Protein AF-A0A852CIU8-F1 (afdb_monomer_lite)

pLDDT: mean 92.31, std 8.39, range [55.5, 98.75]

Foldseek 3Di:
DDPVVVVVVVVVVVVVVVVVVVVVVVVVVVVVVVVVVVVVVVVQVVQCVVCVVVPGDCSVVVHDFQWDQDPVRDTDRDPD

Organism: NCBI:txid322582

Structure (mmCIF, N/CA/C/O backbone):
data_AF-A0A852CIU8-F1
#
_entry.id   AF-A0A852CIU8-F1
#
loop_
_atom_site.group_PDB
_atom_site.id
_atom_site.type_symbol
_atom_site.label_atom_id
_atom_site.label_alt_id
_atom_site.label_comp_id
_atom_site.label_asym_id
_atom_site.label_entity_id
_atom_site.label_seq_id
_atom_site.pdbx_PDB_ins_code
_atom_site.Cartn_x
_atom_site.Cartn_y
_atom_site.Cartn_z
_atom_site.occupancy
_atom_site.B_iso_or_equiv
_atom_site.auth_seq_id
_atom_site.auth_comp_id
_atom_site.auth_asym_id
_atom_site.auth_atom_id
_atom_site.pdbx_PDB_model_num
ATOM 1 N N . VAL A 1 1 ? 30.529 -0.822 -35.801 1.00 71.12 1 VAL A N 1
ATOM 2 C CA . VAL A 1 1 ? 29.709 -1.183 -34.627 1.00 71.12 1 VAL A CA 1
ATOM 3 C C . VAL A 1 1 ? 29.138 -2.565 -34.867 1.00 71.12 1 VAL A C 1
ATOM 5 O O . VAL A 1 1 ? 28.528 -2.770 -35.914 1.00 71.12 1 VAL A O 1
ATOM 8 N N . SER A 1 2 ? 29.420 -3.509 -33.974 1.00 95.31 2 SER A N 1
ATOM 9 C CA . SER A 1 2 ? 28.979 -4.903 -34.091 1.00 95.31 2 SER A CA 1
ATOM 10 C C . SER A 1 2 ? 27.473 -5.043 -33.838 1.00 95.31 2 SER A C 1
ATOM 12 O O . SER A 1 2 ? 26.855 -4.189 -33.201 1.00 95.31 2 SER A O 1
ATOM 14 N N . GLU A 1 3 ? 26.865 -6.130 -34.313 1.00 96.38 3 GLU A N 1
ATOM 15 C CA . GLU A 1 3 ? 25.449 -6.419 -34.035 1.00 96.38 3 GLU A CA 1
ATOM 16 C C . GLU A 1 3 ? 25.164 -6.535 -32.529 1.00 96.38 3 GLU A C 1
ATOM 18 O O . GLU A 1 3 ? 24.108 -6.113 -32.058 1.00 96.38 3 GLU A O 1
ATOM 23 N N . LEU A 1 4 ? 26.143 -7.010 -31.751 1.00 97.06 4 LEU A N 1
ATOM 24 C CA . LEU A 1 4 ? 26.054 -7.063 -30.294 1.00 97.06 4 LEU A CA 1
ATOM 25 C C . LEU A 1 4 ? 25.983 -5.661 -29.669 1.00 97.06 4 LEU A C 1
ATOM 27 O O . LEU A 1 4 ? 25.142 -5.415 -28.808 1.00 97.06 4 LEU A O 1
ATOM 31 N N . GLU A 1 5 ? 26.816 -4.723 -30.124 1.00 96.75 5 GLU A N 1
ATOM 32 C CA . GLU A 1 5 ? 26.797 -3.338 -29.631 1.00 96.75 5 GLU A CA 1
ATOM 33 C C . GLU A 1 5 ? 25.451 -2.653 -29.918 1.00 96.75 5 GLU A C 1
ATOM 35 O O . GLU A 1 5 ? 24.910 -1.967 -29.051 1.00 96.75 5 GLU A O 1
ATOM 40 N N . LYS A 1 6 ? 24.860 -2.890 -31.098 1.00 96.75 6 LYS A N 1
ATOM 41 C CA . LYS A 1 6 ? 23.522 -2.369 -31.435 1.00 96.75 6 LYS A CA 1
ATOM 42 C C . LYS A 1 6 ? 22.437 -2.956 -30.531 1.00 96.75 6 LYS A C 1
ATOM 44 O O . LYS A 1 6 ? 21.570 -2.218 -30.062 1.00 96.75 6 LYS A O 1
ATOM 49 N N . ALA A 1 7 ? 22.489 -4.265 -30.275 1.00 97.06 7 ALA A N 1
ATOM 50 C CA . ALA A 1 7 ? 21.535 -4.938 -29.398 1.00 97.06 7 ALA A CA 1
ATOM 51 C C . ALA A 1 7 ? 21.601 -4.392 -27.964 1.00 97.06 7 ALA A C 1
ATOM 53 O O . ALA A 1 7 ? 20.559 -4.122 -27.368 1.00 97.06 7 ALA A O 1
ATOM 54 N N . ILE A 1 8 ? 22.810 -4.159 -27.441 1.00 97.81 8 ILE A N 1
ATOM 55 C CA . ILE A 1 8 ? 23.017 -3.580 -26.107 1.00 97.81 8 ILE A CA 1
ATOM 56 C C . ILE A 1 8 ? 22.408 -2.177 -26.022 1.00 97.81 8 ILE A C 1
ATOM 58 O O . ILE A 1 8 ? 21.640 -1.908 -25.102 1.00 97.81 8 ILE A O 1
ATOM 62 N N . VAL A 1 9 ? 22.687 -1.296 -26.989 1.00 97.81 9 VAL A N 1
ATOM 63 C CA . VAL A 1 9 ? 22.126 0.069 -26.999 1.00 97.81 9 VAL A CA 1
ATOM 64 C C . VAL A 1 9 ? 20.596 0.043 -27.045 1.00 97.81 9 VAL A C 1
ATOM 66 O O . VAL A 1 9 ? 19.944 0.790 -26.315 1.00 97.81 9 VAL A O 1
ATOM 69 N N . ASN A 1 10 ? 20.012 -0.848 -27.850 1.00 97.88 10 ASN A N 1
ATOM 70 C CA . ASN A 1 10 ? 18.561 -0.989 -27.941 1.00 97.88 10 ASN A CA 1
ATOM 71 C C . ASN A 1 10 ? 17.940 -1.475 -26.619 1.00 97.88 10 ASN A C 1
ATOM 73 O O . ASN A 1 10 ? 16.940 -0.919 -26.166 1.00 97.88 10 ASN A O 1
ATOM 77 N N . ILE A 1 11 ? 18.545 -2.476 -25.968 1.00 98.12 11 ILE A N 1
ATOM 78 C CA . ILE A 1 11 ? 18.079 -2.979 -24.666 1.00 98.12 11 ILE A CA 1
ATOM 79 C C . ILE A 1 11 ? 18.171 -1.883 -23.600 1.00 98.12 11 ILE A C 1
ATOM 81 O O . ILE A 1 11 ? 17.212 -1.695 -22.854 1.00 98.12 11 ILE A O 1
ATOM 85 N N . SER A 1 12 ? 19.269 -1.124 -23.554 1.00 98.12 12 SER A N 1
ATOM 86 C CA . SER A 1 12 ? 19.431 -0.014 -22.609 1.00 98.12 12 SER A CA 1
ATOM 87 C C . SER A 1 12 ? 18.341 1.049 -22.773 1.00 98.12 12 SER A C 1
ATOM 89 O O . SER A 1 12 ? 17.730 1.453 -21.785 1.00 98.12 12 SER A O 1
ATOM 91 N N . ALA A 1 13 ? 18.021 1.438 -24.011 1.00 98.25 13 ALA A N 1
ATOM 92 C CA . ALA A 1 13 ? 16.951 2.401 -24.285 1.00 98.25 13 ALA A CA 1
ATOM 93 C C . ALA A 1 13 ? 15.563 1.872 -23.873 1.00 98.25 13 ALA A C 1
ATOM 95 O O . ALA A 1 13 ? 14.729 2.609 -23.340 1.00 98.25 13 ALA A O 1
ATOM 96 N N . ILE 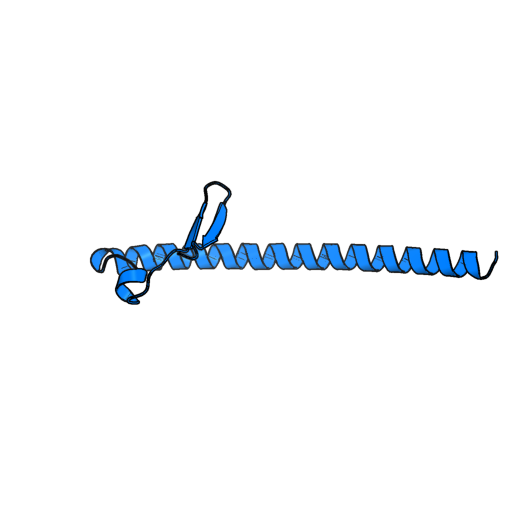A 1 14 ? 15.304 0.579 -24.090 1.00 98.31 14 ILE A N 1
ATOM 97 C CA . ILE A 1 14 ? 14.061 -0.067 -23.649 1.00 98.31 14 ILE A CA 1
ATOM 98 C C . ILE A 1 14 ? 13.980 -0.090 -22.120 1.00 98.31 14 ILE A C 1
ATOM 100 O O . ILE A 1 14 ? 12.929 0.235 -21.565 1.00 98.31 14 ILE A O 1
ATOM 104 N N . MET A 1 15 ? 15.075 -0.437 -21.442 1.00 98.50 15 MET A N 1
ATOM 105 C CA . MET A 1 15 ? 15.142 -0.488 -19.983 1.00 98.50 15 MET A CA 1
ATOM 106 C C . MET A 1 15 ? 14.857 0.884 -19.363 1.00 98.50 15 MET A C 1
ATOM 108 O O . MET A 1 15 ? 14.049 0.987 -18.440 1.00 98.50 15 MET A O 1
ATOM 112 N N . GLU A 1 16 ? 15.448 1.948 -19.909 1.00 98.56 16 GLU A N 1
ATOM 113 C CA . GLU A 1 16 ? 15.198 3.323 -19.467 1.00 98.56 16 GLU A CA 1
ATOM 114 C C . GLU A 1 16 ? 13.725 3.716 -19.649 1.00 98.56 16 GLU A C 1
ATOM 116 O O . GLU A 1 16 ? 13.084 4.226 -18.726 1.00 98.56 16 GLU A O 1
ATOM 121 N N . ARG A 1 17 ? 13.137 3.387 -20.805 1.00 98.50 17 ARG A N 1
ATOM 122 C CA . ARG A 1 17 ? 11.722 3.663 -21.078 1.00 98.50 17 ARG A CA 1
ATOM 123 C C . ARG A 1 17 ? 10.785 2.908 -20.136 1.00 98.50 17 ARG A C 1
ATOM 125 O O . ARG A 1 17 ? 9.775 3.467 -19.707 1.00 98.50 17 ARG A O 1
ATOM 132 N N . ILE A 1 18 ? 11.082 1.644 -19.836 1.00 98.56 18 ILE A N 1
ATOM 133 C CA . ILE A 1 18 ? 10.300 0.841 -18.886 1.00 98.56 18 ILE A CA 1
ATOM 134 C C . ILE A 1 18 ? 10.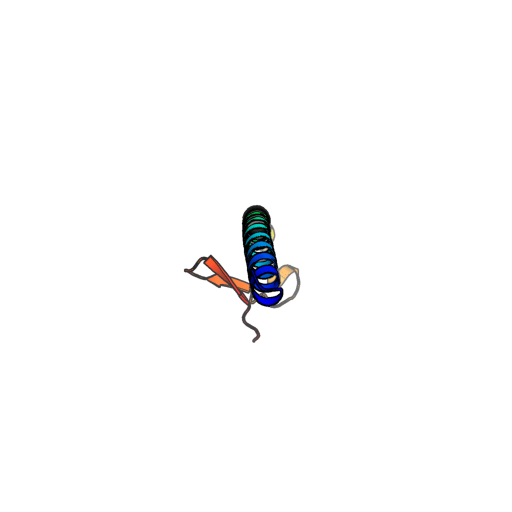425 1.426 -17.479 1.00 98.56 18 ILE A C 1
ATOM 136 O O . ILE A 1 18 ? 9.408 1.574 -16.802 1.00 98.56 18 ILE A O 1
ATOM 140 N N . SER A 1 19 ? 11.636 1.804 -17.064 1.00 98.75 19 SER A N 1
ATOM 141 C CA . SER A 1 19 ? 11.882 2.433 -15.764 1.00 98.75 19 SER A CA 1
ATOM 142 C C . SER A 1 19 ? 11.050 3.706 -15.598 1.00 98.75 19 SER A C 1
ATOM 144 O O . SER A 1 19 ? 10.277 3.812 -14.647 1.00 98.75 19 SER A O 1
ATOM 146 N N . ASN A 1 20 ? 11.092 4.612 -16.581 1.00 98.69 20 ASN A N 1
ATOM 147 C CA . ASN A 1 20 ? 10.344 5.866 -16.515 1.00 98.69 20 ASN A CA 1
ATOM 148 C C . ASN A 1 20 ? 8.825 5.633 -16.431 1.00 98.69 20 ASN A C 1
ATOM 150 O O . ASN A 1 20 ? 8.153 6.172 -15.559 1.00 98.69 20 ASN A O 1
ATOM 154 N N . ARG A 1 21 ? 8.287 4.728 -17.262 1.00 98.69 21 ARG A N 1
ATOM 155 C CA . ARG A 1 21 ? 6.859 4.365 -17.211 1.00 98.69 21 ARG A CA 1
ATOM 156 C C . ARG A 1 21 ? 6.454 3.727 -15.882 1.00 98.69 21 ARG A C 1
ATOM 158 O O . ARG A 1 21 ? 5.323 3.911 -15.442 1.00 98.69 21 ARG A O 1
ATOM 165 N N . THR A 1 22 ? 7.349 2.955 -15.270 1.00 98.75 22 THR A N 1
ATOM 166 C CA . THR A 1 22 ? 7.102 2.325 -13.968 1.00 98.75 22 THR A CA 1
ATOM 167 C C . THR A 1 22 ? 7.051 3.382 -12.871 1.00 98.75 22 THR A C 1
ATOM 169 O O . THR A 1 22 ? 6.151 3.340 -12.036 1.00 98.75 22 THR A O 1
ATOM 172 N N . ILE A 1 23 ? 7.956 4.364 -12.903 1.00 98.69 23 ILE A N 1
ATOM 173 C CA . ILE A 1 23 ? 7.946 5.503 -11.978 1.00 98.69 23 ILE A CA 1
ATOM 174 C C . ILE A 1 23 ? 6.641 6.295 -12.121 1.00 98.69 23 ILE A C 1
ATOM 176 O O . ILE A 1 23 ? 5.968 6.520 -11.116 1.00 98.69 23 ILE A O 1
ATOM 180 N N . ASP A 1 24 ? 6.239 6.641 -13.346 1.00 98.69 24 ASP A N 1
ATOM 181 C CA . ASP A 1 24 ? 4.994 7.377 -13.602 1.00 98.69 24 ASP A CA 1
ATOM 182 C C . ASP A 1 24 ? 3.767 6.621 -13.068 1.00 98.69 24 ASP A C 1
ATOM 184 O O . ASP A 1 24 ? 2.908 7.195 -12.392 1.00 98.69 24 ASP A O 1
ATOM 188 N N . ALA A 1 25 ? 3.698 5.310 -13.324 1.00 98.69 25 ALA A N 1
ATOM 189 C CA . ALA A 1 25 ? 2.608 4.465 -12.848 1.00 98.69 25 ALA A CA 1
ATOM 190 C C . ALA A 1 25 ? 2.568 4.380 -11.314 1.00 98.69 25 A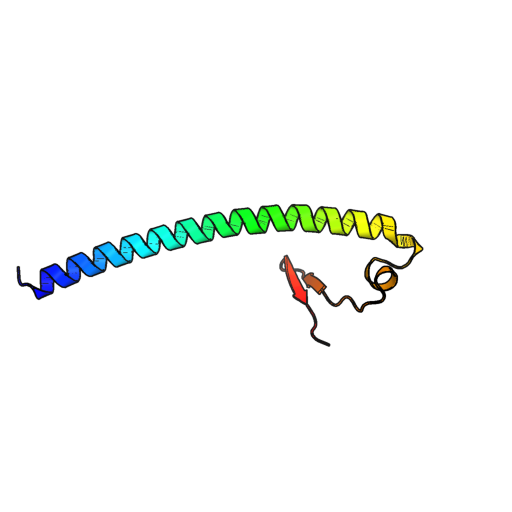LA A C 1
ATOM 192 O O . ALA A 1 25 ? 1.495 4.494 -10.722 1.00 98.69 25 ALA A O 1
ATOM 193 N N . LEU A 1 26 ? 3.723 4.228 -10.657 1.00 98.75 26 LEU A N 1
ATOM 194 C CA . LEU A 1 26 ? 3.812 4.201 -9.195 1.00 98.75 26 LEU A CA 1
ATOM 195 C C . LEU A 1 26 ? 3.416 5.544 -8.574 1.00 98.75 26 LEU A C 1
ATOM 197 O O . LEU A 1 26 ? 2.715 5.567 -7.565 1.00 98.75 26 LEU A O 1
ATOM 201 N N . GLN A 1 27 ? 3.802 6.665 -9.184 1.00 98.56 27 GLN A N 1
ATOM 202 C CA . GLN A 1 27 ? 3.396 7.993 -8.724 1.00 98.56 27 GLN A CA 1
ATOM 203 C C . GLN A 1 27 ? 1.889 8.220 -8.875 1.00 98.56 27 GLN A C 1
ATOM 205 O O . GLN A 1 27 ? 1.265 8.790 -7.978 1.00 98.56 27 GLN A O 1
ATOM 210 N N . ALA A 1 28 ? 1.295 7.773 -9.984 1.00 98.50 28 ALA A N 1
ATOM 211 C CA . ALA A 1 28 ? -0.151 7.823 -10.176 1.00 98.50 28 ALA A CA 1
ATOM 212 C C . ALA A 1 28 ? -0.873 6.975 -9.119 1.00 98.50 28 ALA A C 1
ATOM 214 O O . ALA A 1 28 ? -1.751 7.483 -8.426 1.00 98.50 28 ALA A O 1
ATOM 215 N N . LEU A 1 29 ? -0.436 5.729 -8.911 1.00 98.62 29 LEU A N 1
ATOM 216 C CA . LEU A 1 29 ? -0.990 4.852 -7.877 1.00 98.62 29 LEU A CA 1
ATOM 217 C C . LEU A 1 29 ? -0.869 5.458 -6.477 1.00 98.62 29 LEU A C 1
ATOM 219 O O . LEU A 1 29 ? -1.829 5.416 -5.713 1.00 98.62 29 LEU A O 1
ATOM 223 N N . GLN A 1 30 ? 0.269 6.069 -6.143 1.00 97.19 30 GLN A N 1
ATOM 224 C CA . GLN A 1 30 ? 0.449 6.725 -4.850 1.00 97.19 30 GLN A CA 1
ATOM 225 C C . GLN A 1 30 ? -0.566 7.855 -4.642 1.00 97.19 30 GLN A C 1
ATOM 227 O O . GLN A 1 30 ? -1.105 7.991 -3.542 1.00 97.19 30 GLN A O 1
ATOM 232 N N . LYS A 1 31 ? -0.857 8.656 -5.675 1.00 97.75 31 LYS A N 1
ATOM 233 C CA . LYS A 1 31 ? -1.884 9.709 -5.604 1.00 97.75 31 LYS A CA 1
ATOM 234 C C . LYS A 1 31 ? -3.275 9.119 -5.369 1.00 97.75 31 LYS A C 1
ATOM 236 O O . LYS A 1 31 ? -3.954 9.562 -4.444 1.00 97.75 31 LYS A O 1
ATOM 241 N N . GLU A 1 32 ? -3.654 8.096 -6.133 1.00 98.19 32 GLU A N 1
ATOM 242 C CA . GLU A 1 32 ? -4.956 7.427 -5.995 1.00 98.19 32 GLU A CA 1
ATOM 243 C C . GLU A 1 32 ? -5.132 6.804 -4.603 1.00 98.19 32 GLU A C 1
ATOM 245 O O . GLU A 1 32 ? -6.127 7.058 -3.925 1.00 98.19 32 GLU A O 1
ATOM 250 N N . VAL A 1 33 ? -4.130 6.061 -4.119 1.00 95.31 33 VAL A N 1
ATOM 251 C CA . VAL A 1 33 ? -4.144 5.455 -2.776 1.00 95.31 33 VAL A CA 1
ATOM 252 C C . VAL A 1 33 ? -4.228 6.525 -1.689 1.00 95.31 33 VAL A C 1
ATOM 254 O O . VAL A 1 33 ? -4.965 6.359 -0.718 1.00 95.31 33 VAL A O 1
ATOM 257 N N . THR A 1 34 ? -3.520 7.646 -1.851 1.00 93.06 34 THR A N 1
ATOM 258 C CA . THR A 1 34 ? -3.556 8.750 -0.881 1.00 93.06 34 THR A CA 1
ATOM 259 C C . THR A 1 34 ? -4.948 9.378 -0.824 1.00 93.06 34 THR A C 1
ATOM 261 O O . THR A 1 34 ? -5.503 9.533 0.265 1.00 93.06 34 THR A O 1
ATOM 264 N N . SER A 1 35 ? -5.550 9.672 -1.979 1.00 96.94 35 SER A N 1
ATOM 265 C CA . SER A 1 35 ? -6.913 10.211 -2.061 1.00 96.94 35 SER A CA 1
ATOM 266 C C . SER A 1 35 ? -7.940 9.256 -1.444 1.00 96.94 35 SER A C 1
ATOM 268 O O . SER A 1 35 ? -8.724 9.653 -0.578 1.00 96.94 35 SER A O 1
ATOM 270 N N . LEU A 1 36 ? -7.871 7.970 -1.798 1.00 96.19 36 LEU A N 1
ATOM 271 C CA . LEU A 1 36 ? -8.754 6.943 -1.253 1.00 96.19 36 LEU A CA 1
ATOM 272 C C . LEU A 1 36 ? -8.596 6.795 0.267 1.00 96.19 36 LEU A C 1
ATOM 274 O O . LEU A 1 36 ? -9.593 6.656 0.980 1.00 96.19 36 LEU A O 1
ATOM 278 N N . 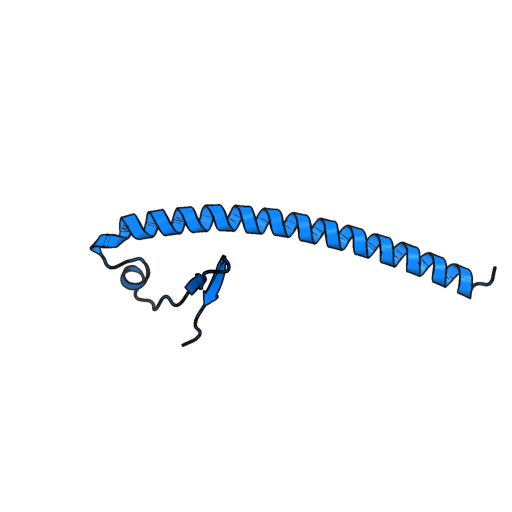SER A 1 37 ? -7.365 6.873 0.783 1.00 91.69 37 SER A N 1
ATOM 279 C CA . SER A 1 37 ? -7.099 6.809 2.224 1.00 91.69 37 SER A CA 1
ATOM 280 C C . SER A 1 37 ? -7.753 7.973 2.973 1.00 91.69 37 SER A C 1
ATOM 282 O O . SER A 1 37 ? -8.341 7.771 4.033 1.00 91.69 37 SER A O 1
ATOM 284 N N . GLN A 1 38 ? -7.743 9.177 2.392 1.00 92.81 38 GLN A N 1
ATOM 285 C CA . GLN A 1 38 ? -8.337 10.365 2.999 1.00 92.81 38 GLN A CA 1
ATOM 286 C C . GLN A 1 38 ? -9.864 10.256 3.086 1.00 92.81 38 GLN A C 1
ATOM 288 O O . GLN A 1 38 ? -10.452 10.636 4.101 1.00 92.81 38 GLN A O 1
ATOM 293 N N . VAL A 1 39 ? -10.516 9.734 2.044 1.00 96.81 39 VAL A N 1
ATOM 294 C CA . VAL A 1 39 ? -11.968 9.488 2.055 1.00 96.81 39 VAL A CA 1
ATOM 295 C C . VAL A 1 39 ? -12.316 8.372 3.041 1.00 96.81 39 VAL A C 1
ATOM 297 O O . VAL A 1 39 ? -13.253 8.506 3.822 1.00 96.81 39 VAL A O 1
ATOM 300 N N . THR A 1 40 ? -11.523 7.299 3.071 1.00 92.50 40 THR A N 1
ATOM 301 C CA . THR A 1 40 ? -11.735 6.167 3.986 1.00 92.50 40 THR A CA 1
ATOM 302 C C . THR A 1 40 ? -11.622 6.594 5.450 1.00 92.50 40 THR A C 1
ATOM 304 O O . THR A 1 40 ? -12.468 6.221 6.258 1.00 92.50 40 THR A O 1
ATOM 307 N N . LEU A 1 41 ? -10.635 7.429 5.796 1.00 89.62 41 LEU A N 1
ATOM 308 C CA . LEU A 1 41 ? -10.482 7.970 7.151 1.00 89.62 41 LEU A CA 1
ATOM 309 C C . LEU A 1 41 ? -11.653 8.874 7.549 1.00 89.62 41 LEU A C 1
ATOM 311 O O . LEU A 1 41 ? -12.131 8.791 8.677 1.00 89.62 41 LEU A O 1
ATOM 315 N N . GLN A 1 42 ? -12.149 9.708 6.631 1.00 95.44 42 GLN A N 1
ATOM 316 C CA . GLN A 1 42 ? -13.341 10.524 6.884 1.00 95.44 42 GLN A CA 1
ATOM 317 C C . GLN A 1 42 ? -14.581 9.659 7.123 1.00 95.44 42 GLN A C 1
ATOM 319 O O . GLN A 1 42 ? -15.316 9.903 8.079 1.00 95.44 42 GLN A O 1
ATOM 324 N N . ASN A 1 43 ? -14.774 8.614 6.315 1.00 94.94 43 ASN A N 1
ATOM 325 C CA . ASN A 1 43 ? -15.867 7.664 6.500 1.00 94.94 43 ASN A CA 1
ATOM 326 C C . ASN A 1 43 ? -15.750 6.925 7.839 1.00 94.94 43 ASN A C 1
ATOM 328 O O . ASN A 1 43 ? -16.754 6.789 8.532 1.00 94.94 43 ASN A O 1
ATOM 332 N N . GLN A 1 44 ? -14.544 6.501 8.232 1.00 91.06 44 GLN A N 1
ATOM 333 C CA . GLN A 1 44 ? -14.320 5.855 9.526 1.00 91.06 44 GLN A CA 1
ATOM 334 C C . GLN A 1 44 ? -14.687 6.786 10.684 1.00 91.06 44 GLN A C 1
ATOM 336 O O . GLN A 1 44 ? -15.467 6.388 11.539 1.00 91.06 44 GLN A O 1
ATOM 341 N N . MET A 1 45 ? -14.215 8.039 10.681 1.00 92.00 45 MET A N 1
ATOM 342 C CA . MET A 1 45 ? -14.559 9.009 11.732 1.00 92.00 45 MET A CA 1
ATOM 343 C C . MET A 1 45 ? -16.069 9.261 11.822 1.00 92.00 45 MET A C 1
ATOM 345 O O . MET A 1 45 ? -16.621 9.357 12.918 1.00 92.00 45 MET A O 1
ATOM 349 N N . ALA A 1 46 ? -16.749 9.367 10.676 1.00 97.19 46 ALA A N 1
ATOM 350 C CA . ALA A 1 46 ? -18.197 9.534 10.644 1.00 97.19 46 ALA A CA 1
ATOM 351 C C . ALA A 1 46 ? -18.919 8.304 11.217 1.00 97.19 46 ALA A C 1
ATOM 353 O O . ALA A 1 46 ? -19.834 8.451 12.025 1.00 97.19 46 ALA A O 1
ATOM 354 N N . LEU A 1 47 ? -18.492 7.096 10.842 1.00 94.69 47 LEU A N 1
ATOM 355 C CA . LEU A 1 47 ? -19.048 5.853 11.371 1.00 94.69 47 LEU A CA 1
ATOM 356 C C . LEU A 1 47 ? -18.777 5.687 12.870 1.00 94.69 47 LEU A C 1
ATOM 358 O O . LEU A 1 47 ? -19.676 5.263 13.592 1.00 94.69 47 LEU A O 1
ATOM 362 N N . ASP A 1 48 ? -17.593 6.062 13.353 1.00 91.75 48 ASP A N 1
ATOM 363 C CA . ASP A 1 48 ? -17.244 6.017 14.777 1.00 91.75 48 ASP A CA 1
ATOM 364 C C . ASP A 1 48 ? -18.167 6.929 15.590 1.00 91.75 48 ASP A C 1
ATOM 366 O O . ASP A 1 48 ? -18.680 6.524 16.630 1.00 91.75 48 ASP A O 1
ATOM 370 N N . LEU A 1 49 ? -18.448 8.135 15.084 1.00 96.75 49 LEU A N 1
ATOM 371 C CA . LEU A 1 49 ? -19.402 9.051 15.708 1.00 96.75 49 LEU A CA 1
ATOM 372 C C . LEU A 1 49 ? -20.827 8.483 15.703 1.00 96.75 49 LEU A C 1
ATOM 374 O O . LEU A 1 49 ? -21.516 8.538 16.722 1.00 96.75 49 LEU A O 1
ATOM 378 N N . LEU A 1 50 ? -21.275 7.949 14.564 1.00 97.69 50 LEU A N 1
ATOM 379 C CA . LEU A 1 50 ? -22.635 7.430 14.399 1.00 97.69 50 LEU A CA 1
ATOM 380 C C . LEU A 1 50 ? -22.900 6.171 15.227 1.00 97.69 50 LEU A C 1
ATOM 382 O O . LEU A 1 50 ? -24.032 5.973 15.650 1.00 97.69 50 LEU A O 1
ATOM 386 N N . THR A 1 51 ? -21.878 5.344 15.449 1.00 96.25 51 THR A N 1
ATOM 387 C CA . THR A 1 51 ? -21.990 4.053 16.152 1.00 96.25 51 THR A CA 1
ATOM 388 C C . THR A 1 51 ? -21.484 4.101 17.594 1.00 96.25 51 THR A C 1
ATOM 390 O O . THR A 1 51 ? -21.384 3.068 18.260 1.00 96.25 51 THR A O 1
ATOM 393 N N . ALA A 1 52 ? -21.150 5.291 18.106 1.00 95.50 52 ALA A N 1
ATOM 394 C CA . ALA A 1 52 ? -20.550 5.458 19.428 1.00 95.50 52 ALA A CA 1
ATOM 395 C C . ALA A 1 52 ? -21.426 4.897 20.562 1.00 95.50 52 ALA A C 1
ATOM 397 O O . ALA A 1 52 ? -20.899 4.386 21.551 1.00 95.50 52 ALA A O 1
ATOM 398 N N . LYS A 1 53 ? -22.758 4.971 20.436 1.00 97.50 53 LYS A N 1
ATOM 399 C CA . LYS A 1 53 ? -23.693 4.464 21.458 1.00 97.50 53 LYS A CA 1
ATOM 400 C C . LYS A 1 53 ? -23.865 2.949 21.396 1.00 97.50 53 LYS A C 1
ATOM 402 O O . LYS A 1 53 ? -24.140 2.322 22.413 1.00 97.50 53 LYS A O 1
ATOM 407 N N . GLU A 1 54 ? -23.680 2.377 20.217 1.00 96.31 54 GLU A N 1
ATOM 408 C CA . GLU A 1 54 ? -23.790 0.955 19.908 1.00 96.31 54 GLU A CA 1
ATOM 409 C C . GLU A 1 54 ? -22.465 0.211 20.150 1.00 96.31 54 GLU A C 1
ATOM 411 O O . GLU A 1 54 ? -22.387 -1.000 19.959 1.00 96.31 54 GLU A O 1
ATOM 416 N N . GLY A 1 55 ? -21.425 0.925 20.596 1.00 92.00 55 GLY A N 1
ATOM 417 C CA . GLY A 1 55 ? -20.112 0.365 20.905 1.00 92.00 55 GLY A CA 1
ATOM 418 C C . GLY A 1 55 ? -19.176 0.242 19.697 1.00 92.00 55 GLY A C 1
ATOM 419 O O . GLY A 1 55 ? -18.179 -0.476 19.758 1.00 92.00 55 GLY A O 1
ATOM 420 N N . GLY A 1 56 ? -19.464 0.970 18.617 1.00 91.62 56 GLY A N 1
ATOM 421 C CA . GLY A 1 56 ? -18.617 1.069 17.433 1.00 91.62 56 GLY A CA 1
ATOM 422 C C . GLY A 1 56 ? -18.986 0.090 16.315 1.00 91.62 56 GLY A C 1
ATOM 423 O O . GLY A 1 56 ? -19.700 -0.896 16.507 1.00 91.62 56 GLY A O 1
ATOM 424 N N . VAL A 1 57 ? -18.441 0.349 15.125 1.00 91.44 57 VAL A N 1
ATOM 425 C CA . VAL A 1 57 ? -18.736 -0.377 13.875 1.00 91.44 57 VAL A CA 1
ATOM 426 C C . VAL A 1 57 ? -18.606 -1.897 14.010 1.00 91.44 57 VAL A C 1
ATOM 428 O O . VAL A 1 57 ? -19.420 -2.638 13.475 1.00 91.44 57 VAL A O 1
ATOM 431 N N . CYS A 1 58 ? -17.615 -2.380 14.751 1.00 90.88 58 CYS A N 1
ATOM 432 C CA . CYS A 1 58 ? -17.322 -3.808 14.899 1.00 90.88 58 CYS A CA 1
ATOM 433 C C . CYS A 1 58 ? -18.414 -4.553 15.666 1.00 90.88 58 CYS A C 1
ATOM 435 O O . CYS A 1 58 ? -18.796 -5.664 15.301 1.00 90.88 58 CYS A O 1
ATOM 437 N N . ILE A 1 59 ? -18.953 -3.909 16.703 1.00 92.69 59 ILE A N 1
ATOM 438 C CA . ILE A 1 59 ? -20.070 -4.447 17.478 1.00 92.69 59 ILE A CA 1
ATOM 439 C C . ILE A 1 59 ? -21.338 -4.415 16.626 1.00 92.69 59 ILE A C 1
ATOM 441 O O . ILE A 1 59 ? -22.039 -5.423 16.553 1.00 92.69 59 ILE A O 1
ATOM 445 N N . VAL A 1 60 ? -21.580 -3.317 15.899 1.00 94.50 60 VAL A N 1
ATOM 446 C CA . VAL A 1 60 ? -22.723 -3.199 14.975 1.00 94.50 60 VAL A CA 1
ATOM 447 C C . VAL A 1 60 ? -22.690 -4.275 13.882 1.00 94.50 60 VAL A C 1
ATOM 449 O O . VAL A 1 60 ? -23.725 -4.856 13.564 1.00 94.50 60 VAL A O 1
ATOM 452 N N . LEU A 1 61 ? -21.514 -4.571 13.322 1.00 92.12 61 LEU A N 1
ATOM 453 C CA . LEU A 1 61 ? -21.335 -5.604 12.296 1.00 92.12 61 LEU A CA 1
ATOM 454 C C . LEU A 1 61 ? -21.258 -7.029 12.862 1.00 92.12 61 LEU A C 1
ATOM 456 O O . LEU A 1 61 ? -21.238 -7.980 12.082 1.00 92.12 61 LEU A O 1
ATOM 460 N N . ASN A 1 62 ? -21.209 -7.188 14.189 1.00 92.88 62 ASN A N 1
ATOM 461 C CA . ASN A 1 62 ? -20.972 -8.463 14.865 1.00 92.88 62 ASN A CA 1
ATOM 462 C C . ASN A 1 62 ? -19.709 -9.186 14.343 1.00 92.88 62 ASN A C 1
ATOM 464 O O . ASN A 1 62 ? -19.722 -10.382 14.046 1.00 92.88 62 ASN A O 1
ATOM 468 N N . GLN A 1 63 ? -18.616 -8.434 14.183 1.00 88.25 63 GLN A N 1
ATOM 469 C CA . GLN A 1 63 ? -17.327 -8.920 13.685 1.00 88.25 63 GLN A CA 1
ATOM 470 C C . GLN A 1 63 ? -16.178 -8.359 14.528 1.00 88.25 63 GLN A C 1
ATOM 472 O O . GLN A 1 63 ? -16.232 -7.229 15.011 1.00 88.25 63 GLN A O 1
ATOM 477 N N . SER A 1 64 ? -15.095 -9.123 14.685 1.00 83.81 64 SER A N 1
ATOM 478 C CA . SER A 1 64 ? -13.870 -8.602 15.292 1.00 83.81 64 SER A CA 1
ATOM 479 C C . SER A 1 64 ? -13.163 -7.669 14.311 1.00 83.81 64 SER A C 1
ATOM 481 O O . SER A 1 64 ? -12.703 -8.120 13.260 1.00 83.81 64 SER A O 1
ATOM 483 N N . CYS A 1 65 ? -13.014 -6.390 14.655 1.00 84.25 65 CYS A N 1
ATOM 484 C CA . CYS A 1 65 ? -12.085 -5.531 13.928 1.00 84.25 65 CYS A CA 1
ATOM 485 C C . CYS A 1 65 ? -10.705 -5.612 14.560 1.00 84.25 65 CYS A C 1
ATOM 487 O O . CYS A 1 65 ? -10.528 -5.374 15.754 1.00 84.25 65 CYS A O 1
ATOM 489 N N . CYS A 1 66 ? -9.716 -5.896 13.725 1.00 83.00 66 CYS A N 1
ATOM 490 C CA . CYS A 1 66 ? -8.317 -5.966 14.124 1.00 83.00 66 CYS A CA 1
ATOM 491 C C . CYS A 1 66 ? -7.437 -5.038 13.279 1.00 83.00 66 CYS A C 1
ATOM 493 O O . CYS A 1 66 ? -6.211 -5.163 13.301 1.00 83.00 66 CYS A O 1
ATOM 495 N N . THR A 1 67 ? -8.065 -4.127 12.534 1.00 82.75 67 THR A N 1
ATOM 496 C CA . THR A 1 67 ? -7.402 -3.205 11.617 1.00 82.75 67 THR A CA 1
ATOM 497 C C . THR A 1 67 ? -7.323 -1.811 12.230 1.00 82.75 67 THR A C 1
ATOM 499 O O . THR A 1 67 ? -8.345 -1.242 12.601 1.00 82.75 67 THR A O 1
ATOM 502 N N . TYR A 1 68 ? -6.116 -1.258 12.342 1.00 79.69 68 TYR A N 1
ATOM 503 C CA . TYR A 1 68 ? -5.861 0.089 12.860 1.00 79.69 68 TYR A CA 1
ATOM 504 C C . TYR A 1 68 ? -4.689 0.748 12.125 1.00 79.69 68 TYR A C 1
ATOM 506 O O . TYR A 1 68 ? -3.930 0.084 11.419 1.00 79.69 68 TYR A O 1
ATOM 514 N N . ILE A 1 69 ? -4.542 2.065 12.283 1.00 81.94 69 ILE A N 1
ATOM 515 C CA . ILE A 1 69 ? -3.394 2.817 11.767 1.00 81.94 69 ILE A CA 1
ATOM 516 C C . ILE A 1 69 ? -2.336 2.926 12.870 1.00 81.94 69 ILE A C 1
ATOM 518 O O . ILE A 1 69 ? -2.632 3.452 13.942 1.00 81.94 69 ILE A O 1
ATOM 522 N N . ASP A 1 70 ? -1.121 2.427 12.626 1.00 85.56 70 ASP A N 1
ATOM 523 C CA . ASP A 1 70 ? -0.007 2.544 13.579 1.00 85.56 70 ASP A CA 1
ATOM 524 C C . ASP A 1 70 ? 0.576 3.974 13.635 1.00 85.56 70 ASP A C 1
ATOM 526 O O . ASP A 1 70 ? 0.202 4.872 12.873 1.00 85.56 70 ASP A O 1
ATOM 530 N N . GLU A 1 71 ? 1.524 4.208 14.547 1.00 86.06 71 GLU A N 1
ATOM 531 C CA . GLU A 1 71 ? 2.204 5.507 14.687 1.00 86.06 71 GLU A CA 1
ATOM 532 C C . GLU A 1 71 ? 2.944 5.929 13.406 1.00 86.06 71 GLU A C 1
ATOM 534 O O . GLU A 1 71 ? 3.059 7.118 13.113 1.00 86.06 71 GLU A O 1
ATOM 539 N N . SER A 1 72 ? 3.372 4.951 12.600 1.00 89.25 72 SER A N 1
ATOM 540 C CA . SER A 1 72 ? 4.002 5.143 11.288 1.00 89.25 72 SER A CA 1
ATOM 541 C C . SER A 1 72 ? 2.989 5.320 10.149 1.00 89.25 72 SER A C 1
ATOM 543 O O . SER A 1 72 ? 3.372 5.306 8.980 1.00 89.25 72 SER A O 1
ATOM 545 N N . LYS A 1 73 ? 1.701 5.498 10.467 1.00 80.50 73 LYS A N 1
ATOM 546 C CA . LYS A 1 73 ? 0.600 5.694 9.513 1.00 80.50 73 LYS A CA 1
ATOM 547 C C . LYS A 1 73 ? 0.356 4.512 8.576 1.00 80.50 73 LYS A C 1
ATOM 549 O O . LYS A 1 73 ? -0.183 4.688 7.485 1.00 80.50 73 LYS A O 1
ATOM 554 N N . ARG A 1 74 ? 0.706 3.297 8.997 1.00 84.50 74 ARG A N 1
ATOM 555 C CA . ARG A 1 74 ? 0.449 2.077 8.227 1.00 84.50 74 ARG A CA 1
ATOM 556 C C . ARG A 1 74 ? -0.811 1.389 8.716 1.00 84.50 74 ARG A C 1
ATOM 558 O O . ARG A 1 74 ? -1.049 1.300 9.917 1.00 84.50 74 ARG A O 1
ATOM 565 N N . VAL A 1 75 ? -1.581 0.858 7.771 1.00 84.19 75 VAL A N 1
ATOM 566 C CA . VAL A 1 75 ? -2.701 -0.035 8.068 1.00 84.19 75 VAL A CA 1
ATOM 567 C C . VAL A 1 75 ? -2.131 -1.357 8.569 1.00 84.19 75 VAL A C 1
ATOM 569 O O . VAL A 1 75 ? -1.486 -2.090 7.822 1.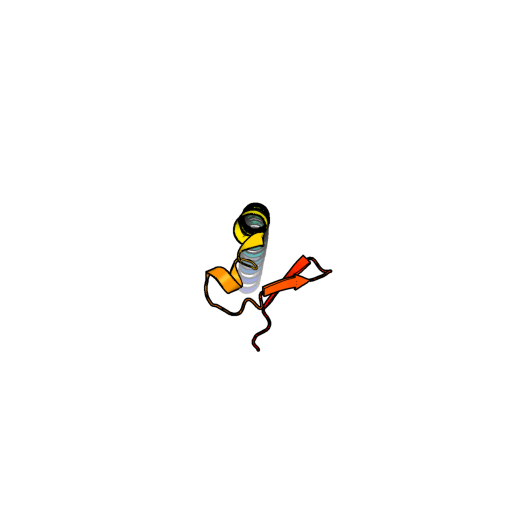00 84.19 75 VAL A O 1
ATOM 572 N N . VAL A 1 76 ? -2.372 -1.663 9.836 1.00 89.06 76 VAL A N 1
ATOM 573 C CA . VAL A 1 76 ? -2.010 -2.931 10.463 1.00 89.06 76 VAL A CA 1
ATOM 574 C C . VAL A 1 76 ? -3.290 -3.707 10.687 1.00 89.06 76 VAL A C 1
ATOM 576 O O . VAL A 1 76 ? -4.192 -3.212 11.349 1.00 89.06 76 VAL A O 1
ATOM 579 N N . SER A 1 77 ? -3.358 -4.924 10.153 1.00 85.06 77 SER A N 1
ATOM 580 C CA . SER A 1 77 ? -4.407 -5.885 10.495 1.00 85.06 77 SER A CA 1
ATOM 581 C C . SER A 1 77 ? -3.781 -6.990 11.329 1.00 85.06 77 SER A C 1
ATOM 583 O O . SER A 1 77 ? -2.901 -7.698 10.840 1.00 85.06 77 SER A O 1
ATOM 585 N N . LYS A 1 78 ? -4.197 -7.137 12.588 1.00 73.88 78 LYS A N 1
ATOM 586 C CA . LYS A 1 78 ? -3.806 -8.315 13.366 1.00 73.88 78 LYS A CA 1
ATOM 587 C C . LYS A 1 78 ? -4.595 -9.514 12.847 1.00 73.88 78 LYS A C 1
ATOM 589 O O . LYS A 1 78 ? -5.819 -9.539 12.932 1.00 73.88 78 LYS A O 1
ATOM 594 N N . LEU A 1 79 ? -3.884 -10.483 12.280 1.00 57.91 79 LEU A N 1
ATOM 595 C CA . LEU A 1 79 ? -4.407 -11.824 12.047 1.00 57.91 79 LEU A CA 1
ATOM 596 C C . LEU A 1 79 ? -4.270 -12.582 13.369 1.00 57.91 79 LEU A C 1
ATOM 598 O O . LEU A 1 79 ? -3.270 -13.262 13.544 1.00 57.91 79 LEU A O 1
ATOM 602 N N . TRP A 1 80 ? -5.250 -12.403 14.261 1.00 55.50 80 TRP A N 1
ATOM 603 C CA . TRP A 1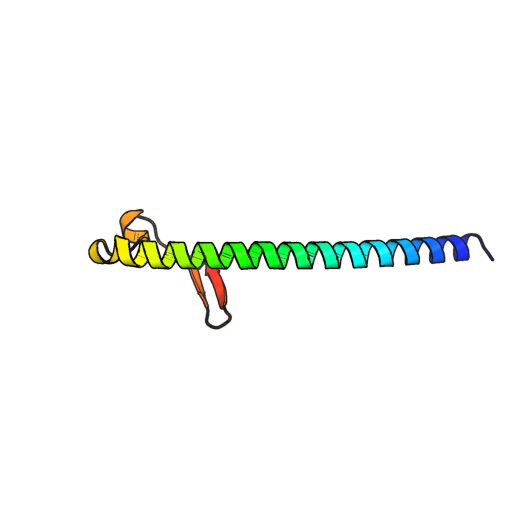 80 ? -5.425 -13.133 15.530 1.00 55.50 80 TRP A CA 1
ATOM 604 C C . TRP A 1 80 ? -4.222 -13.076 16.489 1.00 55.50 80 TRP A C 1
ATOM 606 O O . TRP A 1 80 ? -3.241 -13.827 16.314 1.00 55.50 80 TRP A O 1
#

Radius of gyration: 23.24 Å; chains: 1; bounding box: 54×24×56 Å

Sequence (80 aa):
VSELEKAIVNISAIMERISNRTIDALQALQKEVTSLSQVTLQNQMALDLLTAKEGGVCIVLNQSCCTYIDESKRVVSKLW

InterPro domains:
  IPR018154 TLV/ENV coat polyprotein [PF00429] (23-75)
  IPR018154 TLV/ENV coat polyprotein [PTHR10424] (2-79)

Secondary structure (DSSP, 8-state):
--HHHHHHHHHHHHHHHHHHHHHHHHHHHHHHHHHHHHHHHHHHHHHHHHTTTTT-HHHHTTS---EEE-TTS-EEE---